Protein AF-A0A8D0L1R4-F1 (afdb_monomer_lite)

pLDDT: mean 88.46, std 12.95, range [35.97, 98.56]

Sequence (165 aa):
MHEEHAAFQMNITVFDIALKKTKYKLEILAQQVASFAVPGGSWREQTIMQGYGTETILLGHGSELKLCSVFGTQHETFQDHKNTITSIWVDSFRVVTSSLDLSLRVYTWKKPNKTCSLLSRYQLLGGSHRWSRGFTSVACDNVSIVGVVAGTEGTSILRAYCFSL

Foldseek 3Di:
DDPPPPQPWDKDWDWDWDWDDDPVDTDIDTHTPEMDTDVVDRVVWDWDWDDDDDFWIWIFTWQKTWIAGVRGRTDDIDNPGPGGWQEWDDDQFWIWTWGQSQKIWIWGDDPDPDPTDIDTDDIDGHDDPVFWRIWNYWDDDPFKIWTWTQTPVRDIDIDMDGDDD

InterPro domains:
  IPR036322 WD40-repeat-containing domain superfamily [SSF50978] (72-153)

Structure (mmCIF, N/CA/C/O backbone):
data_AF-A0A8D0L1R4-F1
#
_entry.id   AF-A0A8D0L1R4-F1
#
loop_
_atom_site.group_PDB
_atom_site.id
_atom_site.type_symbol
_atom_site.label_atom_id
_atom_site.label_alt_id
_atom_site.label_comp_id
_atom_site.label_asym_id
_atom_site.label_entity_id
_atom_site.label_seq_id
_atom_site.pdbx_PDB_ins_code
_atom_site.Cartn_x
_atom_site.Cartn_y
_atom_site.Cartn_z
_atom_site.occupancy
_atom_site.B_iso_or_equiv
_atom_site.auth_seq_id
_atom_site.auth_comp_id
_atom_site.auth_asym_id
_atom_site.auth_atom_id
_atom_site.pdbx_PDB_model_num
ATOM 1 N N . MET A 1 1 ? 31.099 22.915 18.687 1.00 35.97 1 MET A N 1
ATOM 2 C CA . MET A 1 1 ? 29.672 23.167 18.961 1.00 35.97 1 MET A CA 1
ATOM 3 C C . MET A 1 1 ? 28.887 22.132 18.179 1.00 35.97 1 MET A C 1
ATOM 5 O O . MET A 1 1 ? 28.881 22.205 16.961 1.00 35.97 1 MET A O 1
ATOM 9 N N . HIS A 1 2 ? 28.373 21.107 18.859 1.00 41.25 2 HIS A N 1
ATOM 10 C CA . HIS A 1 2 ? 27.465 20.129 18.263 1.00 41.25 2 HIS A CA 1
ATOM 11 C C . HIS A 1 2 ? 26.050 20.677 18.436 1.00 41.25 2 HIS A C 1
ATOM 13 O O . HIS A 1 2 ? 25.572 20.762 19.563 1.00 41.25 2 HIS A O 1
ATOM 19 N N . GLU A 1 3 ? 25.415 21.098 17.345 1.00 41.28 3 GLU A N 1
ATOM 20 C CA . GLU A 1 3 ? 23.966 21.272 17.340 1.00 41.28 3 GLU A CA 1
ATOM 21 C C . GLU A 1 3 ? 23.342 19.875 17.326 1.00 41.28 3 GLU A C 1
ATOM 23 O O . GLU A 1 3 ? 23.473 19.125 16.355 1.00 41.28 3 GLU A O 1
ATOM 28 N N . GLU A 1 4 ? 22.692 19.501 18.428 1.00 42.34 4 GLU A N 1
ATOM 29 C CA . GLU A 1 4 ? 21.663 18.468 18.412 1.00 42.34 4 GLU A CA 1
ATOM 30 C C . GLU A 1 4 ? 20.562 18.952 17.466 1.00 42.34 4 GLU A C 1
ATOM 32 O O . GLU A 1 4 ? 19.678 19.725 17.837 1.00 42.34 4 GLU A O 1
ATOM 37 N N . HIS A 1 5 ? 20.618 18.517 16.208 1.00 45.59 5 HIS A N 1
ATOM 38 C CA . HIS A 1 5 ? 19.436 18.536 15.367 1.00 45.59 5 HIS A CA 1
ATOM 39 C C . HIS A 1 5 ? 18.393 17.669 16.067 1.00 45.59 5 HIS A C 1
ATOM 41 O O . HIS A 1 5 ? 18.501 16.443 16.047 1.00 45.59 5 HIS A O 1
ATOM 47 N N . ALA A 1 6 ? 17.406 18.307 16.700 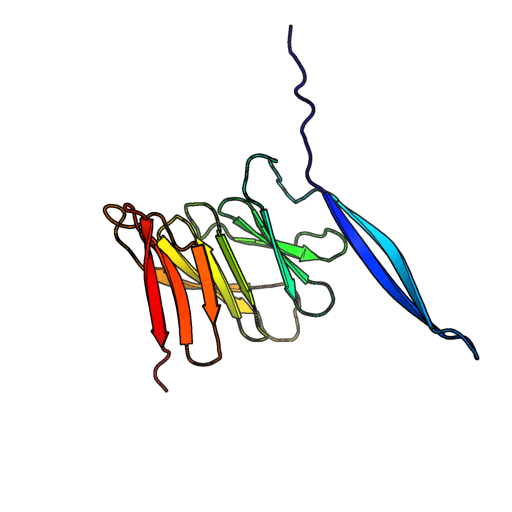1.00 49.19 6 ALA A N 1
ATOM 48 C CA . ALA A 1 6 ? 16.220 17.633 17.197 1.00 49.19 6 ALA A CA 1
ATOM 49 C C . ALA A 1 6 ? 15.724 16.694 16.091 1.00 49.19 6 ALA A C 1
ATOM 51 O O . ALA A 1 6 ? 15.408 17.136 14.982 1.00 49.19 6 ALA A O 1
ATOM 52 N N . ALA A 1 7 ? 15.753 15.389 16.357 1.00 56.59 7 ALA A N 1
ATOM 53 C CA . ALA A 1 7 ? 15.267 14.396 15.421 1.00 56.59 7 ALA A CA 1
ATOM 54 C C . ALA A 1 7 ? 13.772 14.662 15.223 1.00 56.59 7 ALA A C 1
ATOM 56 O O . ALA A 1 7 ? 12.956 14.348 16.086 1.00 56.59 7 ALA A O 1
ATOM 57 N N . PHE A 1 8 ? 13.415 15.311 14.115 1.00 64.12 8 PHE A N 1
ATOM 58 C CA . PHE A 1 8 ? 12.024 15.518 13.741 1.00 64.12 8 PHE A CA 1
ATOM 59 C C . PHE A 1 8 ? 11.409 14.143 13.478 1.00 64.12 8 PHE A C 1
ATOM 61 O O . PHE A 1 8 ? 11.678 13.506 12.460 1.00 64.12 8 PHE A O 1
ATOM 68 N N . GLN A 1 9 ? 10.640 13.665 14.453 1.00 73.25 9 GLN A N 1
ATOM 69 C CA . GLN A 1 9 ? 10.007 12.357 14.453 1.00 73.25 9 GLN A CA 1
ATOM 70 C C . GLN A 1 9 ? 8.574 12.500 13.935 1.00 73.25 9 GLN A C 1
ATOM 72 O O . GLN A 1 9 ? 7.790 13.295 14.453 1.00 73.25 9 GLN A O 1
ATOM 77 N N . MET A 1 10 ? 8.236 11.753 12.885 1.00 85.00 10 MET A N 1
ATOM 78 C CA . MET A 1 10 ? 6.871 11.696 12.363 1.00 85.00 10 MET A CA 1
ATOM 79 C C . MET A 1 10 ? 6.047 10.728 13.216 1.00 85.00 10 MET A C 1
ATOM 81 O O . MET A 1 10 ? 6.497 9.612 13.473 1.00 85.00 10 MET A O 1
ATOM 85 N N . ASN A 1 11 ? 4.843 11.134 13.622 1.00 90.12 11 ASN A N 1
ATOM 86 C CA . ASN A 1 11 ? 3.941 10.320 14.436 1.00 90.12 11 ASN A CA 1
ATOM 87 C C . ASN A 1 11 ? 2.665 9.965 13.668 1.00 90.12 11 ASN A C 1
ATOM 89 O O . ASN A 1 11 ? 2.140 10.776 12.906 1.00 90.12 11 ASN A O 1
ATOM 93 N N . ILE A 1 12 ? 2.152 8.764 13.922 1.00 92.12 12 ILE A N 1
ATOM 94 C CA . ILE A 1 12 ? 0.821 8.310 13.529 1.00 92.12 12 ILE A CA 1
ATOM 95 C C . ILE A 1 12 ? -0.076 8.430 14.760 1.00 92.12 12 ILE A C 1
ATOM 97 O O . ILE A 1 12 ? 0.218 7.857 15.809 1.00 92.12 12 ILE A O 1
ATOM 101 N N . THR A 1 13 ? -1.173 9.171 14.628 1.00 95.50 13 THR A N 1
ATOM 102 C CA . THR A 1 13 ? -2.226 9.274 15.640 1.00 95.50 13 THR A CA 1
ATOM 103 C C . THR A 1 13 ? -3.454 8.507 15.174 1.00 95.50 13 THR A C 1
ATOM 105 O O . THR A 1 13 ? -3.885 8.625 14.028 1.00 95.50 13 THR A O 1
ATOM 108 N N . VAL A 1 14 ? -4.018 7.699 16.067 1.00 96.50 14 VAL A N 1
ATOM 109 C CA . VAL A 1 14 ? -5.209 6.895 15.788 1.00 96.50 14 VAL A CA 1
ATOM 110 C C . VAL A 1 14 ? -6.350 7.398 16.643 1.00 96.50 14 VAL A C 1
ATOM 112 O O . VAL A 1 14 ? -6.204 7.548 17.857 1.00 96.50 14 VAL A O 1
ATOM 115 N N . PHE A 1 15 ? -7.485 7.641 15.995 1.00 96.00 15 PHE A N 1
ATOM 116 C CA . PHE A 1 15 ? -8.715 8.079 16.630 1.00 96.00 15 PHE A CA 1
ATOM 117 C C . PHE A 1 15 ? -9.772 6.993 16.490 1.00 96.00 15 PHE A C 1
ATOM 119 O O . PHE A 1 15 ? -10.051 6.543 15.380 1.00 96.00 15 PHE A O 1
ATOM 126 N N . ASP A 1 16 ? -10.368 6.602 17.609 1.00 94.38 16 ASP A N 1
ATOM 127 C CA . ASP A 1 16 ? -11.622 5.866 17.598 1.00 94.38 16 ASP A CA 1
ATOM 128 C C . ASP A 1 16 ? -12.759 6.832 17.262 1.00 94.38 16 ASP A C 1
ATOM 130 O O . ASP A 1 16 ? -12.826 7.941 17.806 1.00 94.38 16 ASP A O 1
ATOM 134 N N . ILE A 1 17 ? -13.623 6.422 16.335 1.00 94.81 17 ILE A N 1
ATOM 135 C CA . ILE A 1 17 ? -14.753 7.220 15.868 1.00 94.81 17 ILE A CA 1
ATOM 136 C C . ILE A 1 17 ? -16.029 6.557 16.371 1.00 94.81 17 ILE A C 1
ATOM 138 O O . ILE A 1 17 ? -16.453 5.519 15.864 1.00 94.81 17 ILE A O 1
ATOM 142 N N . ALA A 1 18 ? -16.675 7.195 17.341 1.00 93.50 18 ALA A N 1
ATOM 143 C CA . ALA A 1 18 ? -17.887 6.694 17.968 1.00 93.50 18 ALA A CA 1
ATOM 144 C C . ALA A 1 18 ? -19.107 7.535 17.582 1.00 93.50 18 ALA A C 1
ATOM 146 O O . ALA A 1 18 ? -19.054 8.763 17.482 1.00 93.50 18 ALA A O 1
ATOM 147 N N . LEU A 1 19 ? -20.247 6.864 17.420 1.00 93.88 19 LEU A N 1
ATOM 148 C CA . LEU A 1 19 ? -21.532 7.509 17.186 1.00 93.88 19 LEU A CA 1
ATOM 149 C C . LEU A 1 19 ? -22.316 7.606 18.495 1.00 93.88 19 LEU A C 1
ATOM 151 O O . LEU A 1 19 ? -22.830 6.609 19.003 1.00 93.88 19 LEU A O 1
ATOM 155 N N . LYS A 1 20 ? -22.480 8.816 19.023 1.00 91.88 20 LYS A N 1
ATOM 156 C CA . LYS A 1 20 ? -23.332 9.068 20.185 1.00 91.88 20 LYS A CA 1
ATOM 157 C C . LYS A 1 20 ? -24.728 9.465 19.717 1.00 91.88 20 LYS A C 1
ATOM 159 O O . LYS A 1 20 ? -24.961 10.587 19.266 1.00 91.88 20 LYS A O 1
ATOM 164 N N . LYS A 1 21 ? -25.679 8.534 19.829 1.00 91.06 21 LYS A N 1
ATOM 165 C CA . LYS A 1 21 ? -27.086 8.773 19.485 1.00 91.06 21 LYS A CA 1
ATOM 166 C C . LYS A 1 21 ? -27.902 9.105 20.732 1.00 91.06 21 LYS A C 1
ATOM 168 O O . LYS A 1 21 ? -27.939 8.343 21.691 1.00 91.06 21 LYS A O 1
ATOM 173 N N . THR A 1 22 ? -28.598 10.231 20.691 1.00 88.06 22 THR A N 1
ATOM 174 C CA . THR A 1 22 ? -29.649 10.612 21.644 1.00 88.06 22 THR A CA 1
ATOM 175 C C . THR A 1 22 ? -30.997 10.649 20.919 1.00 88.06 22 THR A C 1
ATOM 177 O O . THR A 1 22 ? -31.053 10.500 19.698 1.00 88.06 22 THR A O 1
ATOM 180 N N . LYS A 1 23 ? -32.100 10.869 21.648 1.00 89.12 23 LYS A N 1
ATOM 181 C CA . LYS A 1 23 ? -33.449 10.941 21.055 1.00 89.12 23 LYS A CA 1
ATOM 182 C C . LYS A 1 23 ? -33.578 12.017 19.962 1.00 89.12 23 LYS A C 1
ATOM 184 O O . LYS A 1 23 ? -34.365 11.834 19.042 1.00 89.12 23 LYS A O 1
ATOM 189 N N . TYR A 1 24 ? -32.804 13.103 20.050 1.00 92.50 24 TYR A N 1
ATOM 190 C CA . TYR A 1 24 ? -32.934 14.272 19.165 1.00 92.50 24 TYR A CA 1
ATOM 191 C C . TYR A 1 24 ? -31.654 14.644 18.407 1.00 92.50 24 TYR A C 1
ATOM 193 O O . TYR A 1 24 ? -31.692 15.511 17.541 1.00 92.50 24 TYR A O 1
ATOM 201 N N . LYS A 1 25 ? -30.514 14.023 18.730 1.00 92.00 25 LYS A N 1
ATOM 202 C CA . LYS A 1 25 ? -29.212 14.368 18.149 1.00 92.00 25 LYS A CA 1
ATOM 203 C C . LYS A 1 25 ? -28.386 13.116 17.906 1.00 92.00 25 LYS A C 1
ATOM 205 O O . LYS A 1 25 ? -28.316 12.236 18.765 1.00 92.00 25 LYS A O 1
ATOM 210 N N . LEU A 1 26 ? -27.727 13.085 16.759 1.00 92.88 26 LEU A N 1
ATOM 211 C CA . LEU A 1 26 ? -26.657 12.157 16.442 1.00 92.88 26 LEU A CA 1
ATOM 212 C C . LEU A 1 26 ? -25.360 12.965 16.399 1.00 92.88 26 LEU A C 1
ATOM 214 O O . LEU A 1 26 ? -25.284 13.990 15.727 1.00 92.88 26 LEU A O 1
ATOM 218 N N . GLU A 1 27 ? -24.379 12.543 17.183 1.00 94.31 27 GLU A N 1
ATOM 219 C CA . GLU A 1 27 ? -23.097 13.219 17.348 1.00 94.31 27 GLU A CA 1
ATOM 220 C C . GLU A 1 27 ? -21.970 12.237 17.031 1.00 94.31 27 GLU A C 1
ATOM 222 O O . GLU A 1 27 ? -22.001 11.091 17.477 1.00 94.31 27 GLU A O 1
ATOM 227 N N . ILE A 1 28 ? -20.998 12.682 16.236 1.00 94.44 28 ILE A N 1
ATOM 228 C CA . ILE A 1 28 ? -19.790 11.919 15.920 1.00 94.44 28 ILE A CA 1
ATOM 229 C C . ILE A 1 28 ? -18.703 12.391 16.881 1.00 94.44 28 ILE A C 1
ATOM 231 O O . ILE A 1 28 ? -18.410 13.585 16.946 1.00 94.44 28 ILE A O 1
ATOM 235 N N . LEU A 1 29 ? -18.129 11.459 17.632 1.00 95.00 29 LEU A N 1
ATOM 236 C CA . LEU A 1 29 ? -17.017 11.699 18.542 1.00 95.00 29 LEU A CA 1
ATOM 237 C C . LEU A 1 29 ? -15.758 11.065 17.955 1.00 95.00 29 LEU A C 1
ATOM 239 O O . LEU A 1 29 ? -15.819 9.944 17.462 1.00 95.00 29 LEU A O 1
ATOM 243 N N . ALA A 1 30 ? -14.633 11.771 18.031 1.00 95.75 30 ALA A N 1
ATOM 244 C CA . ALA A 1 30 ? -13.318 11.239 17.701 1.00 95.75 30 ALA A CA 1
ATOM 245 C C . ALA A 1 30 ? -12.430 11.329 18.946 1.00 95.75 30 ALA A C 1
ATOM 247 O O . ALA A 1 30 ? -12.166 12.427 19.439 1.00 95.75 30 ALA A O 1
ATOM 248 N N . GLN A 1 31 ? -11.986 10.188 19.466 1.00 95.69 31 GLN A N 1
ATOM 249 C CA . GLN A 1 31 ? -11.108 10.116 20.632 1.00 95.69 31 GLN A CA 1
ATOM 250 C C . GLN A 1 31 ? -9.779 9.498 20.223 1.00 95.69 31 GLN A C 1
ATOM 252 O O . GLN A 1 31 ? -9.754 8.400 19.680 1.00 95.69 31 GLN A O 1
ATOM 257 N N . GLN A 1 32 ? -8.666 10.174 20.506 1.00 96.50 32 GLN A N 1
ATOM 258 C CA . GLN A 1 32 ? -7.352 9.584 20.264 1.00 96.50 32 GLN A CA 1
ATOM 259 C C . GLN A 1 32 ? -7.170 8.349 21.159 1.00 96.50 32 GLN A C 1
ATOM 261 O O . GLN A 1 32 ? -7.249 8.456 22.383 1.00 96.50 32 GLN A O 1
ATOM 266 N N . VAL A 1 33 ? -6.910 7.195 20.548 1.00 96.50 33 VAL A N 1
ATOM 267 C CA . VAL A 1 33 ? -6.694 5.908 21.232 1.00 96.50 33 VAL A CA 1
ATOM 268 C C . VAL A 1 33 ? -5.249 5.428 21.155 1.00 96.50 33 VAL A C 1
ATOM 270 O O . VAL A 1 33 ? -4.831 4.630 21.988 1.00 96.50 33 VAL A O 1
ATOM 273 N N . ALA A 1 34 ? -4.463 5.941 20.206 1.00 96.75 34 ALA A N 1
ATOM 274 C CA . ALA A 1 34 ? -3.029 5.690 20.135 1.00 96.75 34 ALA A CA 1
ATOM 275 C C . ALA A 1 34 ? -2.285 6.866 19.493 1.00 96.75 34 ALA A C 1
ATOM 277 O O . ALA A 1 34 ? -2.842 7.629 18.701 1.00 96.75 34 ALA A O 1
ATOM 278 N N . SER A 1 35 ? -1.009 7.001 19.837 1.00 95.69 35 SER A N 1
ATOM 279 C CA . SER A 1 35 ? -0.057 7.867 19.149 1.00 95.69 35 SER A CA 1
ATOM 280 C C . SER A 1 35 ? 1.312 7.217 19.237 1.00 95.69 35 SER A C 1
ATOM 282 O O . SER A 1 35 ? 1.763 6.882 20.332 1.00 95.69 35 SER A O 1
ATOM 284 N N . PHE A 1 36 ? 1.947 6.987 18.096 1.00 93.12 36 PHE A N 1
ATOM 285 C CA . PHE A 1 36 ? 3.237 6.313 18.032 1.00 93.12 36 PHE A CA 1
ATOM 286 C C . PHE A 1 36 ? 4.068 6.850 16.874 1.00 93.12 36 PHE A C 1
ATOM 288 O O . PHE A 1 36 ? 3.541 7.330 15.872 1.00 93.12 36 PHE A O 1
ATOM 295 N N . ALA A 1 37 ? 5.386 6.765 17.011 1.00 90.56 37 ALA A N 1
ATOM 296 C CA . ALA A 1 37 ? 6.298 7.182 15.962 1.00 90.56 37 ALA A CA 1
ATOM 297 C C . ALA A 1 37 ? 6.253 6.236 14.761 1.00 90.56 37 ALA A C 1
ATOM 299 O O . ALA A 1 37 ? 6.110 5.021 14.914 1.00 90.56 37 ALA A O 1
ATOM 300 N N . VAL A 1 38 ? 6.452 6.790 13.568 1.00 86.25 38 VAL A N 1
ATOM 301 C CA . VAL A 1 38 ? 6.670 6.007 12.353 1.00 86.25 38 VAL A CA 1
ATOM 302 C C . VAL A 1 38 ? 7.890 5.093 12.561 1.00 86.25 38 VAL A C 1
ATOM 304 O O . VAL A 1 38 ? 8.983 5.597 12.846 1.00 86.25 38 VAL A O 1
ATOM 307 N N . PRO A 1 39 ? 7.745 3.759 12.433 1.00 79.12 39 PRO A N 1
ATOM 308 C CA . PRO A 1 39 ? 8.842 2.834 12.695 1.00 79.12 39 PRO A CA 1
ATOM 309 C C . PRO A 1 39 ? 10.047 3.090 11.782 1.00 79.12 39 PRO A C 1
ATOM 311 O O . PRO A 1 39 ? 9.931 3.031 10.558 1.00 79.12 39 PRO A O 1
ATOM 314 N N . GLY A 1 40 ? 11.215 3.358 12.374 1.00 72.81 40 GLY A N 1
ATOM 315 C CA . GLY A 1 40 ? 12.452 3.660 11.639 1.00 72.81 40 GLY A CA 1
ATOM 316 C C . GLY A 1 40 ? 12.434 4.990 10.874 1.00 72.81 40 GLY A C 1
ATOM 317 O O . GLY A 1 40 ? 13.249 5.170 9.978 1.00 72.81 40 GLY A O 1
ATOM 318 N N . GLY A 1 41 ? 11.500 5.891 11.198 1.00 63.69 41 GLY A N 1
ATOM 319 C CA . GLY A 1 41 ? 11.197 7.066 10.392 1.00 63.69 41 GLY A CA 1
ATOM 320 C C . GLY A 1 41 ? 12.269 8.157 10.410 1.00 63.69 41 GLY A C 1
ATOM 321 O O . GLY A 1 41 ? 12.478 8.799 11.438 1.00 63.69 41 GLY A O 1
ATOM 322 N N . SER A 1 42 ? 12.864 8.442 9.250 1.00 72.19 42 SER A N 1
ATOM 323 C CA . SER A 1 42 ? 13.507 9.730 8.970 1.00 72.19 42 SER A CA 1
ATOM 324 C C . SER A 1 42 ? 12.496 10.637 8.270 1.00 72.19 42 SER A C 1
ATOM 326 O O . SER A 1 42 ? 11.923 10.257 7.253 1.00 72.19 42 SER A O 1
ATOM 328 N N . TRP A 1 43 ? 12.289 11.865 8.753 1.00 70.62 43 TRP A N 1
ATOM 329 C CA . TRP A 1 43 ? 11.346 12.823 8.144 1.00 70.62 43 TRP A CA 1
ATOM 330 C C . TRP A 1 43 ? 11.650 13.174 6.677 1.00 70.62 43 TRP A C 1
ATOM 332 O O . TRP A 1 43 ?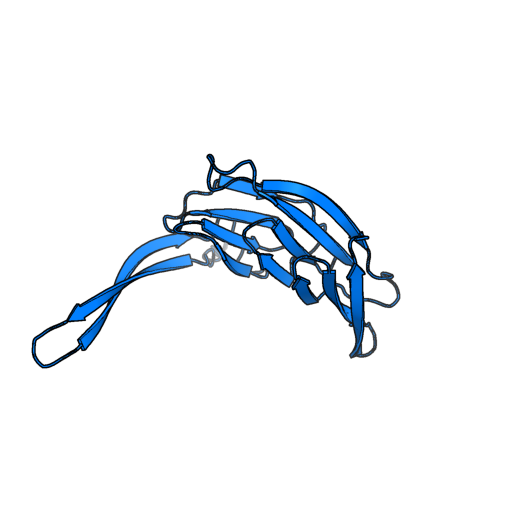 10.811 13.754 5.992 1.00 70.62 43 TRP A O 1
ATOM 342 N N . ARG A 1 44 ? 12.861 12.862 6.199 1.00 78.44 44 ARG A N 1
ATOM 343 C CA . ARG A 1 44 ? 13.290 13.128 4.821 1.00 78.44 44 ARG A CA 1
ATOM 344 C C . ARG A 1 44 ? 12.726 12.129 3.817 1.00 78.44 44 ARG A C 1
ATOM 346 O O . ARG A 1 44 ? 12.768 12.398 2.619 1.00 78.44 44 ARG A O 1
ATOM 353 N N . GLU A 1 45 ? 12.246 10.984 4.284 1.00 83.75 45 GLU A N 1
ATOM 354 C CA . GLU A 1 45 ? 11.722 9.941 3.415 1.00 83.75 45 GLU A CA 1
ATOM 355 C C . GLU A 1 45 ? 10.223 10.120 3.190 1.00 83.75 45 GLU A C 1
ATOM 357 O O . GLU A 1 45 ? 9.445 10.419 4.101 1.00 83.75 45 GLU A O 1
ATOM 362 N N . GLN A 1 46 ? 9.808 9.917 1.941 1.00 88.88 46 GLN A N 1
ATOM 363 C CA . GLN A 1 46 ? 8.398 9.929 1.591 1.00 88.88 46 GLN A CA 1
ATOM 364 C C . GLN A 1 46 ? 7.675 8.828 2.366 1.00 88.88 46 GLN A C 1
ATOM 366 O O . GLN A 1 46 ? 8.111 7.675 2.380 1.00 88.88 46 GLN A O 1
ATOM 371 N N . THR A 1 47 ? 6.557 9.209 2.980 1.00 92.00 47 THR A N 1
ATOM 372 C CA . THR A 1 47 ? 5.706 8.307 3.750 1.00 92.00 47 THR A CA 1
ATOM 373 C C . THR A 1 47 ? 4.303 8.300 3.165 1.00 92.00 47 THR A C 1
ATOM 375 O O . THR A 1 47 ? 3.690 9.354 3.001 1.00 92.00 47 THR A O 1
ATOM 378 N N . ILE A 1 48 ? 3.794 7.112 2.860 1.00 95.31 48 ILE A N 1
ATOM 379 C CA . ILE A 1 48 ? 2.415 6.870 2.429 1.00 95.31 48 ILE A CA 1
ATOM 380 C C . ILE A 1 48 ? 1.820 5.736 3.257 1.00 95.31 48 ILE A C 1
ATOM 382 O O . ILE A 1 48 ? 2.545 4.870 3.743 1.00 95.31 48 ILE A O 1
ATOM 386 N N . MET A 1 49 ? 0.501 5.725 3.417 1.00 95.31 49 MET A N 1
ATOM 387 C CA . MET A 1 49 ? -0.173 4.740 4.257 1.00 95.31 49 MET A CA 1
ATOM 388 C C . MET A 1 49 ? -1.506 4.303 3.669 1.00 95.31 49 MET A C 1
ATOM 390 O O . MET A 1 49 ? -2.168 5.080 2.986 1.00 95.31 49 MET A O 1
ATOM 394 N N . GLN A 1 50 ? -1.895 3.069 3.978 1.00 96.56 50 GLN A N 1
ATOM 395 C CA . GLN A 1 50 ? -3.180 2.495 3.605 1.00 96.56 50 GLN A CA 1
ATOM 396 C C . GLN A 1 50 ? -3.708 1.615 4.743 1.00 96.56 50 GLN A C 1
ATOM 398 O O . GLN A 1 50 ? -2.967 0.817 5.315 1.00 96.56 50 GLN A O 1
ATOM 403 N N . GLY A 1 51 ? -4.990 1.758 5.078 1.00 94.56 51 GLY A N 1
ATOM 404 C CA . GLY A 1 51 ? -5.659 0.885 6.045 1.00 94.56 51 GLY A CA 1
ATOM 405 C C . GLY A 1 51 ? -6.093 -0.436 5.408 1.00 94.56 51 GLY A C 1
ATOM 406 O O . GLY A 1 51 ? -6.503 -0.461 4.247 1.00 94.56 51 GLY A O 1
ATOM 407 N N . TYR A 1 52 ? -6.027 -1.528 6.169 1.00 92.50 52 TYR A N 1
ATOM 408 C CA . TYR A 1 52 ? -6.551 -2.829 5.761 1.00 92.50 52 TYR A CA 1
ATOM 409 C C . TYR A 1 52 ? -7.173 -3.586 6.940 1.00 92.50 52 TYR A C 1
ATOM 411 O O . TYR A 1 52 ? -6.599 -3.674 8.025 1.00 92.50 52 TYR A O 1
ATOM 419 N N . GLY A 1 53 ? -8.341 -4.187 6.705 1.00 88.75 53 GLY A N 1
ATOM 420 C CA . GLY A 1 53 ? -9.056 -4.942 7.729 1.00 88.75 53 GLY A CA 1
ATOM 421 C C . GLY A 1 53 ? -9.458 -4.065 8.917 1.00 88.75 53 GLY A C 1
ATOM 422 O O . GLY A 1 53 ? -9.945 -2.953 8.734 1.00 88.75 53 GLY A O 1
ATOM 423 N N . THR A 1 54 ? -9.284 -4.590 10.130 1.00 86.00 54 THR A N 1
ATOM 424 C CA . THR A 1 54 ? -9.692 -3.919 11.375 1.00 86.00 54 THR A CA 1
ATOM 425 C C . THR A 1 54 ? -8.575 -3.103 12.013 1.00 86.00 54 THR A C 1
ATOM 427 O O . THR A 1 54 ? -8.830 -2.029 12.543 1.00 86.00 54 THR A O 1
ATOM 430 N N . GLU A 1 55 ? -7.343 -3.612 11.983 1.00 91.06 55 GLU A N 1
ATOM 431 C CA . GLU A 1 55 ? -6.247 -3.070 12.793 1.00 91.06 55 GLU A CA 1
ATOM 432 C C . GLU A 1 55 ? -4.929 -2.938 12.027 1.00 91.06 55 GLU A C 1
ATOM 434 O O . GLU A 1 55 ? -3.936 -2.536 12.623 1.00 91.06 55 GLU A O 1
ATOM 439 N N . THR A 1 56 ? -4.873 -3.271 10.734 1.00 92.81 56 THR A N 1
ATOM 440 C CA . THR A 1 56 ? -3.620 -3.241 9.968 1.00 92.81 56 THR A CA 1
ATOM 441 C C . THR A 1 56 ? -3.451 -1.918 9.228 1.00 92.81 56 THR A C 1
ATOM 443 O O . THR A 1 56 ? -4.334 -1.466 8.499 1.00 92.81 56 THR A O 1
ATOM 446 N N . ILE A 1 57 ? -2.264 -1.337 9.358 1.00 95.44 57 ILE A N 1
ATOM 447 C CA . ILE A 1 57 ? -1.774 -0.215 8.567 1.00 95.44 57 ILE A CA 1
ATOM 448 C C . ILE A 1 57 ? -0.614 -0.731 7.710 1.00 95.44 57 ILE A C 1
ATOM 450 O O . ILE A 1 57 ? 0.362 -1.288 8.215 1.00 95.44 57 ILE A O 1
ATOM 454 N N . LEU A 1 58 ? -0.733 -0.547 6.398 1.00 96.44 58 LEU A N 1
ATOM 455 C CA . LEU A 1 58 ? 0.361 -0.689 5.447 1.00 96.44 58 LEU A CA 1
ATOM 456 C C . LEU A 1 58 ? 1.049 0.663 5.323 1.00 96.44 58 LEU A C 1
ATOM 458 O O . LEU A 1 58 ? 0.393 1.661 5.032 1.00 96.44 58 LEU A O 1
ATOM 462 N N . LEU A 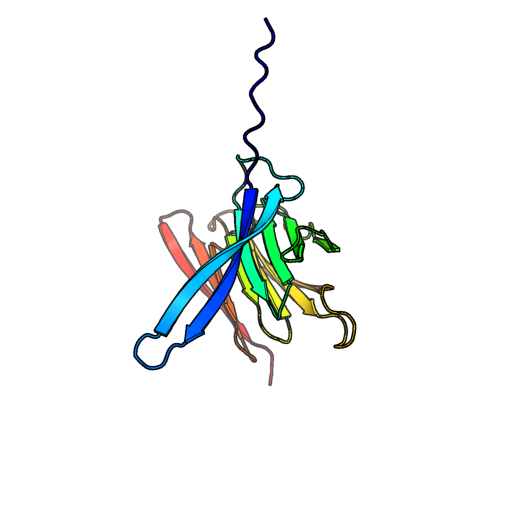1 59 ? 2.358 0.690 5.524 1.00 95.75 59 LEU A N 1
ATOM 463 C CA . LEU A 1 59 ? 3.160 1.901 5.495 1.00 95.75 59 LEU A CA 1
ATOM 464 C C . LEU A 1 59 ? 4.265 1.758 4.450 1.00 95.75 59 LEU A C 1
ATOM 466 O O . LEU A 1 59 ? 5.110 0.877 4.563 1.00 95.75 59 LEU A O 1
ATOM 470 N N . GLY A 1 60 ? 4.276 2.635 3.453 1.00 95.75 60 GLY A N 1
ATOM 471 C CA . GLY A 1 60 ? 5.423 2.826 2.572 1.00 95.75 60 GLY A CA 1
ATOM 472 C C . GLY A 1 60 ? 6.283 3.943 3.143 1.00 95.75 60 GLY A C 1
ATOM 473 O O . GLY A 1 60 ? 5.804 5.072 3.217 1.00 95.75 60 GLY A O 1
ATOM 474 N N . HIS A 1 61 ? 7.509 3.642 3.560 1.00 94.06 61 HIS A N 1
ATOM 475 C CA . HIS A 1 61 ? 8.471 4.626 4.063 1.00 94.06 61 HIS A CA 1
ATOM 476 C C . HIS A 1 61 ? 9.791 4.454 3.319 1.00 94.06 61 HIS A C 1
ATOM 478 O O . HIS A 1 61 ? 10.417 3.397 3.413 1.00 94.06 61 HIS A O 1
ATOM 484 N N . GLY A 1 62 ? 10.167 5.450 2.515 1.00 94.12 62 GLY A N 1
ATOM 485 C CA . GLY A 1 62 ? 11.299 5.297 1.605 1.00 94.12 62 GLY A CA 1
ATOM 486 C C . GLY A 1 62 ? 11.068 4.094 0.690 1.00 94.12 62 GLY A C 1
ATOM 487 O O . GLY A 1 62 ? 10.017 3.995 0.058 1.00 94.12 62 GLY A O 1
ATOM 488 N N . SER A 1 63 ? 12.023 3.168 0.614 1.00 95.56 63 SER A N 1
ATOM 489 C CA . SER A 1 63 ? 11.901 1.932 -0.175 1.00 95.56 63 SER A CA 1
ATOM 490 C C . SER A 1 63 ? 11.275 0.755 0.584 1.00 95.56 63 SER A C 1
ATOM 492 O O . SER A 1 63 ? 11.207 -0.351 0.047 1.00 95.56 63 SER A O 1
ATOM 494 N N . GLU A 1 64 ? 10.845 0.956 1.830 1.00 96.12 64 GLU A N 1
ATOM 495 C CA . GLU A 1 64 ? 10.363 -0.113 2.699 1.00 96.12 64 GLU A CA 1
ATOM 496 C C . GLU A 1 64 ? 8.835 -0.154 2.755 1.00 96.12 64 GLU A C 1
ATOM 498 O O . GLU A 1 64 ? 8.182 0.867 2.979 1.00 96.12 64 GLU A O 1
ATOM 503 N N . LEU A 1 65 ? 8.260 -1.352 2.630 1.00 97.38 65 LEU A N 1
ATOM 504 C CA . LEU A 1 65 ? 6.867 -1.614 2.990 1.00 97.38 65 LEU A CA 1
ATOM 505 C C . LEU A 1 65 ? 6.831 -2.220 4.394 1.00 97.38 65 LEU A C 1
ATOM 507 O O . LEU A 1 65 ? 7.436 -3.264 4.632 1.00 97.38 65 LEU A O 1
ATOM 511 N N . LYS A 1 66 ? 6.096 -1.601 5.314 1.00 95.50 66 LYS A N 1
ATOM 512 C CA . LYS A 1 66 ? 5.939 -2.053 6.701 1.00 95.50 66 LYS A CA 1
ATOM 513 C C . LYS A 1 66 ? 4.482 -2.363 6.997 1.00 95.50 66 LYS A C 1
ATOM 515 O O . LYS A 1 66 ? 3.582 -1.663 6.536 1.00 95.50 66 LYS A O 1
ATOM 520 N N . LEU A 1 67 ? 4.259 -3.404 7.788 1.00 95.06 67 LEU A N 1
ATOM 521 C CA . LEU A 1 67 ? 2.958 -3.740 8.353 1.00 95.06 67 LEU A CA 1
ATOM 522 C C . LEU A 1 67 ? 2.992 -3.380 9.825 1.00 95.06 67 LEU A C 1
ATOM 524 O O . LEU A 1 67 ? 3.806 -3.932 10.565 1.00 95.06 67 LEU A O 1
ATOM 528 N N . CYS A 1 68 ? 2.103 -2.499 10.261 1.00 93.38 68 CYS A N 1
ATOM 529 C CA . CYS A 1 68 ? 1.935 -2.186 11.672 1.00 93.38 68 CYS A CA 1
ATOM 530 C C . CYS A 1 68 ? 0.473 -2.263 12.100 1.00 93.38 68 CYS A C 1
ATOM 532 O O . CYS A 1 68 ? -0.436 -2.186 11.275 1.00 93.38 68 CYS A O 1
ATOM 534 N N . SER A 1 69 ? 0.244 -2.451 13.396 1.00 93.75 69 SER A N 1
ATOM 535 C CA . SER A 1 69 ? -1.088 -2.308 13.966 1.00 93.75 69 SER A CA 1
ATOM 536 C C . SER A 1 69 ? -1.451 -0.833 14.151 1.00 93.75 69 SER A C 1
ATOM 538 O O . SER A 1 69 ? -0.578 0.032 14.259 1.00 93.75 69 SER A O 1
ATOM 540 N N . VAL A 1 70 ? -2.743 -0.547 14.305 1.00 94.69 70 VAL A N 1
ATOM 541 C CA . VAL A 1 70 ? -3.257 0.761 14.756 1.00 94.69 70 VAL A CA 1
ATOM 542 C C . VAL A 1 70 ? -2.765 1.169 16.156 1.00 94.69 70 VAL A C 1
ATOM 544 O O . VAL A 1 70 ? -2.956 2.305 16.573 1.00 94.69 70 VAL A O 1
ATOM 547 N N . PHE A 1 71 ? -2.090 0.274 16.879 1.00 94.06 71 PHE A N 1
ATOM 548 C CA . PHE A 1 71 ? -1.452 0.554 18.169 1.00 94.06 71 PHE A CA 1
ATOM 549 C C . PHE A 1 71 ? 0.078 0.682 18.067 1.00 94.06 71 PHE A C 1
ATOM 551 O O . PHE A 1 71 ? 0.758 0.799 19.083 1.00 94.06 71 PHE A O 1
ATOM 558 N N . GLY A 1 72 ? 0.633 0.657 16.853 1.00 92.06 72 GLY A N 1
ATOM 559 C CA . GLY A 1 72 ? 2.055 0.886 16.599 1.00 92.06 72 GLY A CA 1
ATOM 560 C C . GLY A 1 72 ? 2.948 -0.345 16.696 1.00 92.06 72 GLY A C 1
ATOM 561 O O . GLY A 1 72 ? 4.168 -0.224 16.604 1.00 92.06 72 GLY A O 1
ATOM 562 N N . THR A 1 73 ? 2.382 -1.545 16.835 1.00 92.69 73 THR A N 1
ATOM 563 C CA . THR A 1 73 ? 3.170 -2.782 16.776 1.00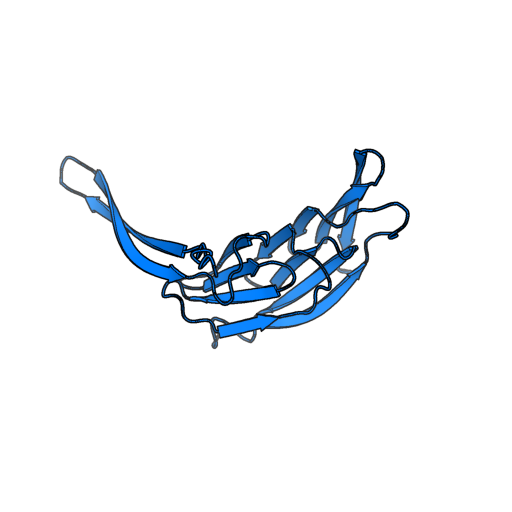 92.69 73 THR A CA 1
ATOM 564 C C . THR A 1 73 ? 3.572 -3.063 15.331 1.00 92.69 73 THR A C 1
ATOM 566 O O . THR A 1 73 ? 2.709 -3.343 14.506 1.00 92.69 73 THR A O 1
ATOM 569 N N . GLN A 1 74 ? 4.866 -3.013 15.004 1.00 93.00 74 GLN A N 1
ATOM 570 C CA . GLN A 1 74 ? 5.365 -3.444 13.693 1.00 93.00 74 GLN A CA 1
ATOM 571 C C . GLN A 1 74 ? 5.397 -4.978 13.618 1.00 93.00 74 GLN A C 1
ATOM 573 O O . GLN A 1 74 ? 5.999 -5.631 14.468 1.00 93.00 74 GLN A O 1
ATOM 578 N N . HIS A 1 75 ? 4.774 -5.547 12.588 1.00 91.75 75 HIS A N 1
ATOM 579 C CA . HIS A 1 75 ? 4.689 -6.988 12.352 1.00 91.75 75 HIS A CA 1
ATOM 580 C C . HIS A 1 75 ? 5.726 -7.480 11.336 1.00 91.75 75 HIS A C 1
ATOM 582 O O . HIS A 1 75 ? 6.415 -8.462 11.592 1.00 91.75 75 HIS A O 1
ATOM 588 N N . GLU A 1 76 ? 5.850 -6.804 10.191 1.00 93.31 76 GLU A N 1
ATOM 589 C CA . GLU A 1 76 ? 6.760 -7.190 9.104 1.00 93.31 76 GLU A CA 1
ATOM 590 C C . GLU A 1 76 ? 7.302 -5.954 8.377 1.00 93.31 76 GLU A C 1
ATOM 592 O O . GLU A 1 76 ? 6.635 -4.918 8.325 1.00 93.31 76 GLU A O 1
ATOM 597 N N . THR A 1 77 ? 8.490 -6.096 7.785 1.00 95.00 77 THR A N 1
ATOM 598 C CA . THR A 1 77 ? 9.128 -5.101 6.913 1.00 95.00 77 THR A CA 1
ATOM 599 C C . THR A 1 77 ? 9.662 -5.797 5.665 1.00 95.00 77 THR A C 1
ATOM 601 O O . THR A 1 77 ? 10.304 -6.842 5.761 1.00 95.00 77 THR A O 1
ATOM 604 N N . PHE A 1 78 ? 9.422 -5.198 4.504 1.00 96.38 78 PHE A N 1
ATOM 605 C CA . PHE A 1 78 ? 9.879 -5.657 3.199 1.00 96.38 78 PHE A CA 1
ATOM 606 C C . PHE A 1 78 ? 10.750 -4.579 2.556 1.00 96.38 78 PHE A C 1
ATOM 608 O O . PHE A 1 78 ? 10.338 -3.425 2.465 1.00 96.38 78 PHE A O 1
ATOM 615 N N . GLN A 1 79 ? 11.924 -4.973 2.066 1.00 96.19 79 GLN A N 1
ATOM 616 C CA . GLN A 1 79 ? 12.874 -4.113 1.347 1.00 96.19 79 GLN A CA 1
ATOM 617 C C . GLN A 1 79 ? 13.032 -4.565 -0.113 1.00 96.19 79 GLN A C 1
ATOM 619 O O . GLN A 1 79 ? 14.131 -4.602 -0.661 1.00 96.19 79 GLN A O 1
ATOM 624 N N . ASP A 1 80 ? 11.935 -4.980 -0.750 1.00 97.31 80 ASP A N 1
ATOM 625 C CA . ASP A 1 80 ? 12.005 -5.502 -2.120 1.00 97.31 80 ASP A CA 1
ATOM 626 C C . ASP A 1 80 ? 12.225 -4.391 -3.155 1.00 97.31 80 ASP A C 1
ATOM 628 O O . ASP A 1 80 ? 12.725 -4.646 -4.255 1.00 97.31 80 ASP A O 1
ATOM 632 N N . HIS A 1 81 ? 11.831 -3.160 -2.824 1.00 97.38 81 HIS A N 1
ATOM 633 C CA . HIS A 1 81 ? 12.095 -1.995 -3.650 1.00 97.38 81 HIS A CA 1
ATOM 634 C C . HIS A 1 81 ? 13.499 -1.444 -3.402 1.00 97.38 81 HIS A C 1
ATOM 636 O O . HIS A 1 81 ? 14.010 -1.452 -2.286 1.00 97.38 81 HIS A O 1
ATOM 642 N N . LYS A 1 82 ? 14.114 -0.916 -4.463 1.00 95.62 82 LYS A N 1
ATOM 643 C CA . LYS A 1 82 ? 15.439 -0.269 -4.407 1.00 95.62 82 LYS A CA 1
ATOM 644 C C . LYS A 1 82 ? 15.363 1.253 -4.300 1.00 95.62 82 LYS A C 1
ATOM 646 O O . LYS A 1 82 ? 16.392 1.920 -4.255 1.00 95.62 82 LYS A O 1
ATOM 651 N N . ASN A 1 83 ? 14.156 1.805 -4.351 1.00 95.50 83 ASN A N 1
ATOM 652 C CA . ASN A 1 83 ? 13.894 3.237 -4.329 1.00 95.50 83 ASN A CA 1
ATOM 653 C C . ASN A 1 83 ? 12.506 3.498 -3.726 1.00 95.50 83 ASN A C 1
ATOM 655 O O . ASN A 1 83 ? 11.740 2.562 -3.485 1.00 95.50 83 ASN A O 1
ATOM 659 N N . THR A 1 84 ? 12.179 4.767 -3.509 1.00 96.25 84 THR A N 1
ATOM 660 C CA . THR A 1 84 ? 10.975 5.229 -2.824 1.00 96.25 84 THR A CA 1
ATOM 661 C C . THR A 1 84 ? 9.691 4.606 -3.363 1.00 96.25 84 THR A C 1
ATOM 663 O O . THR A 1 84 ? 9.418 4.673 -4.565 1.00 96.25 84 THR A O 1
ATOM 666 N N . ILE A 1 85 ? 8.888 4.041 -2.463 1.00 98.00 85 ILE A N 1
ATOM 667 C CA . ILE A 1 85 ? 7.525 3.593 -2.720 1.00 98.00 85 ILE A CA 1
ATOM 668 C C . ILE A 1 85 ? 6.634 4.824 -2.890 1.00 98.00 85 ILE A C 1
ATOM 670 O O . ILE A 1 85 ? 6.607 5.724 -2.054 1.00 98.00 85 ILE A O 1
ATOM 674 N N . THR A 1 86 ? 5.894 4.860 -3.991 1.00 97.75 86 THR A N 1
ATOM 675 C CA . THR A 1 86 ? 5.089 6.012 -4.411 1.00 97.75 86 THR A CA 1
ATOM 676 C C . THR A 1 86 ? 3.593 5.803 -4.242 1.00 97.75 86 THR A C 1
ATOM 678 O O . THR A 1 86 ? 2.862 6.777 -4.084 1.00 97.75 86 THR A O 1
ATOM 681 N N . SER A 1 87 ? 3.125 4.554 -4.249 1.00 98.31 87 SER A N 1
ATOM 682 C CA . SER A 1 87 ? 1.715 4.217 -4.062 1.00 98.31 87 SER A CA 1
ATOM 683 C C . SER A 1 87 ? 1.558 2.795 -3.530 1.00 98.31 87 SER A C 1
ATOM 685 O O . SER A 1 87 ? 2.406 1.930 -3.770 1.00 98.31 87 SER A O 1
ATOM 687 N N . ILE A 1 88 ? 0.466 2.571 -2.800 1.00 98.50 88 ILE A N 1
ATOM 688 C CA . ILE A 1 88 ? 0.049 1.275 -2.267 1.00 98.50 88 ILE A CA 1
ATOM 689 C C . ILE A 1 88 ? -1.404 1.067 -2.672 1.00 98.50 88 ILE A C 1
ATOM 691 O O . ILE A 1 88 ? -2.256 1.914 -2.415 1.00 98.50 88 ILE A O 1
ATOM 695 N N . TRP A 1 89 ? -1.686 -0.094 -3.244 1.00 97.94 89 TRP A N 1
ATOM 696 C CA . TRP A 1 89 ? -3.034 -0.602 -3.428 1.00 97.94 89 TRP A CA 1
ATOM 697 C C . TRP A 1 89 ? -3.200 -1.900 -2.640 1.00 97.94 89 TRP A C 1
ATOM 699 O O . TRP A 1 89 ? -2.277 -2.713 -2.573 1.00 97.94 89 TRP A O 1
ATOM 709 N N . VAL A 1 90 ? -4.372 -2.105 -2.045 1.00 95.88 90 VAL A N 1
ATOM 710 C CA . VAL A 1 90 ? -4.667 -3.282 -1.223 1.00 95.88 90 VAL A CA 1
ATOM 711 C C . VAL A 1 90 ? -6.104 -3.749 -1.416 1.00 95.88 90 VAL A C 1
ATOM 713 O O . VAL A 1 90 ? -7.027 -2.935 -1.436 1.00 95.88 90 VAL A O 1
ATOM 716 N N . ASP A 1 91 ? -6.284 -5.065 -1.480 1.00 92.88 91 ASP A N 1
ATOM 717 C CA . ASP A 1 91 ? -7.571 -5.745 -1.345 1.00 92.88 91 ASP A CA 1
ATOM 718 C C . ASP A 1 91 ? -7.457 -6.962 -0.408 1.00 92.88 91 ASP A C 1
ATOM 720 O O . ASP A 1 91 ? -6.451 -7.172 0.279 1.00 92.88 91 ASP A O 1
ATOM 724 N N . SER A 1 92 ? -8.510 -7.781 -0.372 1.00 90.19 92 SER A N 1
ATOM 725 C CA . SER A 1 92 ? -8.575 -8.999 0.439 1.00 90.19 92 SER A CA 1
ATOM 726 C C . SER A 1 92 ? -7.605 -10.106 0.008 1.00 90.19 92 SER A C 1
ATOM 728 O O . SER A 1 92 ? -7.408 -11.066 0.754 1.00 90.19 92 SER A O 1
ATOM 730 N N . PHE A 1 93 ? -6.989 -10.003 -1.171 1.00 89.50 93 PHE A N 1
ATOM 731 C CA . PHE A 1 93 ? -6.121 -11.028 -1.744 1.00 89.50 93 PHE A CA 1
ATOM 732 C C . PHE A 1 93 ? -4.642 -10.619 -1.746 1.00 89.50 93 PHE A C 1
ATOM 734 O O . PHE A 1 93 ? -3.763 -11.437 -1.443 1.00 89.50 93 PHE A O 1
ATOM 741 N N . ARG A 1 94 ? -4.350 -9.359 -2.068 1.00 93.31 94 ARG A N 1
ATOM 742 C CA . ARG A 1 94 ? -3.011 -8.866 -2.370 1.00 93.31 94 ARG A CA 1
ATOM 743 C C . ARG A 1 94 ? -2.781 -7.413 -1.969 1.00 93.31 94 ARG A C 1
ATOM 745 O O . ARG A 1 94 ? -3.693 -6.608 -1.818 1.00 93.31 94 ARG A O 1
ATOM 752 N N . VAL A 1 95 ? -1.498 -7.090 -1.867 1.00 96.94 95 VAL A N 1
ATOM 753 C CA . VAL A 1 95 ? -0.977 -5.724 -1.800 1.00 96.94 95 VAL A CA 1
ATOM 754 C C . VAL A 1 95 ? -0.114 -5.507 -3.034 1.00 96.94 95 VAL A C 1
ATOM 756 O O . VAL A 1 95 ? 0.688 -6.372 -3.392 1.00 96.94 95 VAL A O 1
ATOM 759 N N . VAL A 1 96 ? -0.275 -4.361 -3.685 1.00 98.06 96 VAL A N 1
ATOM 760 C CA . VAL A 1 96 ? 0.565 -3.938 -4.803 1.00 98.06 96 VAL A CA 1
ATOM 761 C C . VAL A 1 96 ? 1.203 -2.606 -4.452 1.00 98.06 96 VAL A C 1
ATOM 763 O O . VAL A 1 96 ? 0.504 -1.663 -4.090 1.00 98.06 96 VAL A O 1
ATOM 766 N N . THR A 1 97 ? 2.521 -2.516 -4.573 1.00 98.56 97 THR A N 1
ATOM 767 C CA . THR A 1 97 ? 3.259 -1.270 -4.353 1.00 98.56 97 THR A CA 1
ATOM 768 C C . THR A 1 97 ? 3.917 -0.810 -5.640 1.00 98.56 97 THR A C 1
ATOM 770 O O . THR A 1 97 ? 4.393 -1.631 -6.424 1.00 98.56 97 THR A O 1
ATOM 773 N N . SER A 1 98 ? 3.946 0.501 -5.865 1.00 98.19 98 SER A N 1
ATOM 774 C CA . SER A 1 98 ? 4.713 1.122 -6.945 1.00 98.19 98 SER A CA 1
ATOM 775 C C . SER A 1 98 ? 5.928 1.859 -6.412 1.00 98.19 98 SER A C 1
ATOM 777 O O . SER A 1 98 ? 5.882 2.383 -5.303 1.00 98.19 98 SER A O 1
ATOM 779 N N . SER A 1 99 ? 6.995 1.958 -7.207 1.00 97.69 99 SER A N 1
ATOM 780 C CA . SER A 1 99 ? 8.215 2.657 -6.795 1.00 97.69 99 SER A CA 1
ATOM 781 C C . SER A 1 99 ? 8.908 3.408 -7.928 1.00 97.69 99 SER A C 1
ATOM 783 O O . SER A 1 99 ? 8.746 3.127 -9.123 1.00 97.69 99 SER A O 1
ATOM 785 N N . LEU A 1 100 ? 9.754 4.353 -7.515 1.00 95.88 100 LEU A N 1
ATOM 786 C CA . LEU A 1 100 ? 10.714 5.043 -8.368 1.00 95.88 100 LEU A CA 1
ATOM 787 C C . LEU A 1 100 ? 11.814 4.131 -8.940 1.00 95.88 100 LEU A C 1
ATOM 789 O O . LEU A 1 100 ? 12.563 4.547 -9.819 1.00 95.88 100 LEU A O 1
ATOM 793 N N . ASP A 1 101 ? 11.896 2.873 -8.505 1.00 95.81 101 ASP A N 1
ATOM 794 C CA . ASP A 1 101 ? 12.817 1.869 -9.052 1.00 95.81 101 ASP A CA 1
ATOM 795 C C . ASP A 1 101 ? 12.325 1.197 -10.350 1.00 95.81 101 ASP A C 1
ATOM 797 O O . ASP A 1 101 ? 12.906 0.204 -10.786 1.00 95.81 101 ASP A O 1
ATOM 801 N N . LEU A 1 102 ? 11.275 1.746 -10.976 1.00 95.56 102 LEU A N 1
ATOM 802 C CA . LEU A 1 102 ? 10.636 1.244 -12.203 1.00 95.56 102 LEU A CA 1
ATOM 803 C C . LEU A 1 102 ? 9.922 -0.104 -12.052 1.00 95.56 102 LEU A C 1
ATOM 805 O O . LEU A 1 102 ? 9.620 -0.751 -13.063 1.00 95.56 102 LEU A O 1
ATOM 809 N N . SER A 1 103 ? 9.621 -0.515 -10.820 1.00 96.75 103 SER A N 1
ATOM 810 C CA . SER A 1 103 ? 8.895 -1.750 -10.553 1.00 96.75 103 SER A CA 1
ATOM 811 C C . SER A 1 103 ? 7.573 -1.534 -9.821 1.00 96.75 103 SER A C 1
ATOM 813 O O . SER A 1 103 ? 7.382 -0.574 -9.069 1.00 96.75 103 SER A O 1
ATOM 815 N N . LEU A 1 104 ? 6.661 -2.476 -10.052 1.00 98.00 104 LEU A N 1
ATOM 816 C CA . LEU A 1 104 ? 5.578 -2.800 -9.134 1.00 98.00 104 LEU A CA 1
ATOM 817 C C . LEU A 1 104 ? 5.946 -4.090 -8.392 1.00 98.00 104 LEU A C 1
ATOM 819 O O . LEU A 1 104 ? 6.441 -5.034 -9.019 1.00 98.00 104 LEU A O 1
ATOM 823 N N . ARG A 1 105 ? 5.682 -4.164 -7.086 1.00 98.00 105 ARG A N 1
ATOM 824 C CA . ARG A 1 105 ? 5.817 -5.399 -6.292 1.00 98.00 105 ARG A CA 1
ATOM 825 C C . ARG A 1 105 ? 4.442 -5.906 -5.909 1.00 98.00 105 ARG A C 1
ATOM 827 O O . ARG A 1 105 ? 3.580 -5.118 -5.530 1.00 98.00 105 ARG A O 1
ATOM 834 N N . VAL A 1 106 ? 4.250 -7.219 -6.006 1.00 97.19 106 VAL A N 1
ATOM 835 C CA . VAL A 1 106 ? 3.006 -7.872 -5.597 1.00 97.19 106 VAL A CA 1
ATOM 836 C C . VAL A 1 106 ? 3.262 -8.790 -4.415 1.00 97.19 106 VAL A C 1
ATOM 838 O O . VAL A 1 106 ? 4.127 -9.670 -4.458 1.00 97.19 106 VAL A O 1
ATOM 841 N N . TYR A 1 107 ? 2.444 -8.605 -3.388 1.00 96.88 107 TYR A N 1
ATOM 842 C CA . TYR A 1 107 ? 2.405 -9.401 -2.176 1.00 96.88 107 TYR A CA 1
ATOM 843 C C . TYR A 1 107 ? 1.034 -10.053 -2.032 1.00 96.88 107 TYR A C 1
ATOM 845 O O . TYR A 1 107 ? 0.035 -9.487 -2.459 1.00 96.88 107 TYR A O 1
ATOM 853 N N . THR A 1 108 ? 0.956 -11.210 -1.382 1.00 94.44 108 THR A N 1
ATOM 854 C CA . THR A 1 108 ? -0.329 -11.842 -1.024 1.00 94.44 108 THR A CA 1
ATOM 855 C C . THR A 1 108 ? -0.399 -12.101 0.467 1.00 94.44 108 THR A C 1
ATOM 857 O O . THR A 1 108 ? 0.615 -12.483 1.057 1.00 94.44 108 THR A O 1
ATOM 860 N N . TRP A 1 109 ? -1.586 -11.995 1.054 1.00 92.06 109 TRP A N 1
ATOM 861 C CA . TRP A 1 109 ? -1.803 -12.328 2.461 1.00 92.06 109 TRP A CA 1
ATOM 862 C C . TRP A 1 109 ? -1.477 -13.798 2.754 1.00 92.06 109 TRP A C 1
ATOM 864 O O . TRP A 1 109 ? -1.825 -14.702 1.986 1.00 92.06 109 TRP A O 1
ATOM 874 N N . LYS A 1 110 ? -0.801 -14.064 3.880 1.00 89.00 110 LYS A N 1
ATOM 875 C CA . LYS A 1 110 ? -0.735 -15.424 4.435 1.00 89.00 110 LYS A CA 1
ATOM 876 C C . LYS A 1 110 ? -2.158 -15.831 4.861 1.00 89.00 110 LYS A C 1
ATOM 878 O O . LYS A 1 110 ? -2.940 -14.985 5.274 1.00 89.00 110 LYS A O 1
ATOM 883 N N . LYS A 1 111 ? -2.497 -17.121 4.696 1.00 73.12 111 LYS A N 1
ATOM 884 C CA . LYS A 1 111 ? -3.828 -17.743 4.914 1.00 73.12 111 LYS A CA 1
ATOM 885 C C . LYS A 1 111 ? -4.654 -17.128 6.075 1.00 73.12 111 LYS A C 1
ATOM 887 O O . LYS A 1 111 ? -4.060 -16.759 7.087 1.00 73.12 111 LYS A O 1
ATOM 892 N N . PRO A 1 112 ? -6.005 -17.158 5.996 1.00 57.66 112 PRO A N 1
ATOM 893 C CA . PRO A 1 112 ? -6.958 -16.279 6.712 1.00 57.66 112 PRO A CA 1
ATOM 894 C C . PRO A 1 112 ? -6.954 -16.288 8.253 1.00 57.66 112 PRO A C 1
ATOM 896 O O . PRO A 1 112 ? -7.742 -15.577 8.865 1.00 57.66 112 PRO A O 1
ATOM 899 N N . ASN A 1 113 ? -6.066 -17.039 8.902 1.00 54.50 113 ASN A N 1
ATOM 900 C CA . ASN A 1 113 ? -6.060 -17.225 10.354 1.00 54.50 113 ASN A CA 1
ATOM 901 C C . ASN A 1 113 ? -4.906 -16.469 11.037 1.00 54.50 113 ASN A C 1
ATOM 903 O O . ASN A 1 113 ? -4.758 -16.546 12.254 1.00 54.50 113 ASN A O 1
ATOM 907 N N . LYS A 1 114 ? -4.061 -15.775 10.263 1.00 56.25 114 LYS A N 1
ATOM 908 C CA . LYS A 1 114 ? -3.018 -14.876 10.767 1.00 56.25 114 LYS A CA 1
ATOM 909 C C . LYS A 1 114 ? -3.153 -13.539 10.055 1.00 56.25 114 LYS A C 1
ATOM 911 O O . LYS A 1 114 ? -2.572 -13.325 8.994 1.00 56.25 114 LYS A O 1
ATOM 916 N N . THR A 1 115 ? -3.970 -12.665 10.630 1.00 61.78 115 THR A N 1
ATOM 917 C CA . THR A 1 115 ? -3.966 -11.247 10.281 1.00 61.78 115 THR A CA 1
ATOM 918 C C . THR A 1 115 ? -2.539 -10.711 10.456 1.00 61.78 115 THR A C 1
ATOM 920 O O . THR A 1 115 ? -1.817 -11.136 11.356 1.00 61.78 115 THR A O 1
ATOM 923 N N . CYS A 1 116 ? -2.117 -9.821 9.558 1.00 72.06 116 CYS A N 1
ATOM 924 C CA . CYS A 1 116 ? -0.825 -9.122 9.594 1.00 72.06 116 CYS A CA 1
ATOM 925 C C . CYS A 1 116 ? 0.409 -9.869 9.055 1.00 72.06 116 CYS A C 1
ATOM 927 O O . CYS A 1 116 ? 1.504 -9.689 9.585 1.00 72.06 116 CYS A O 1
ATOM 929 N N . SER A 1 117 ? 0.289 -10.668 7.989 1.00 87.12 117 SER A N 1
ATOM 930 C CA . SER A 1 117 ? 1.492 -11.164 7.310 1.00 87.12 117 SER A CA 1
ATOM 931 C C . SER A 1 117 ? 1.338 -11.325 5.799 1.00 87.12 117 SER A C 1
ATOM 933 O O . SER A 1 117 ? 0.317 -11.821 5.313 1.00 87.12 117 SER A O 1
ATOM 935 N N . LEU A 1 118 ? 2.377 -10.931 5.062 1.00 93.50 118 LEU A N 1
ATOM 936 C CA . LEU A 1 118 ? 2.451 -10.973 3.607 1.00 93.50 118 LEU A CA 1
ATOM 937 C C . LEU A 1 118 ? 3.504 -11.969 3.112 1.00 93.50 118 LEU A C 1
ATOM 939 O O . LEU A 1 118 ? 4.449 -12.358 3.798 1.00 93.50 118 LEU A O 1
ATOM 943 N N . LEU A 1 119 ? 3.331 -12.386 1.864 1.00 94.81 119 LEU A N 1
ATOM 944 C CA . LEU A 1 119 ? 4.325 -13.109 1.087 1.00 94.81 119 LEU A CA 1
ATOM 945 C C . LEU A 1 119 ? 4.645 -12.300 -0.163 1.00 94.81 119 LEU A C 1
ATOM 947 O O . LEU A 1 119 ? 3.744 -12.068 -0.968 1.00 94.81 119 LEU A O 1
ATOM 951 N N . SER A 1 120 ? 5.912 -11.920 -0.336 1.00 95.62 120 SER A N 1
ATOM 952 C CA . SER A 1 120 ? 6.410 -11.352 -1.593 1.00 95.62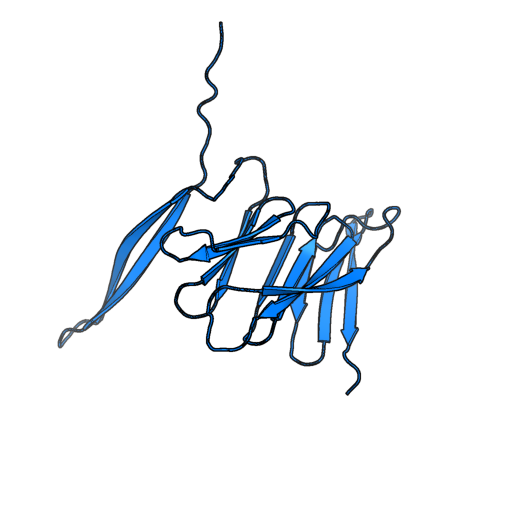 120 SER A CA 1
ATOM 953 C C . SER A 1 120 ? 6.303 -12.404 -2.700 1.00 95.62 120 SER A C 1
ATOM 955 O O . SER A 1 120 ? 6.623 -13.578 -2.480 1.00 95.62 120 SER A O 1
ATOM 957 N N . ARG A 1 121 ? 5.766 -12.023 -3.864 1.00 94.31 121 ARG A N 1
ATOM 958 C CA . ARG A 1 121 ? 5.493 -12.955 -4.969 1.00 94.31 121 ARG A CA 1
ATOM 959 C C . ARG A 1 121 ? 6.340 -12.680 -6.189 1.00 94.31 121 ARG A C 1
ATOM 961 O O . ARG A 1 121 ? 7.138 -13.524 -6.581 1.00 94.31 121 ARG A O 1
ATOM 968 N N . TYR A 1 122 ? 6.120 -11.537 -6.821 1.00 92.88 122 TYR A N 1
ATOM 969 C CA . TYR A 1 122 ? 6.761 -11.208 -8.084 1.00 92.88 122 TYR A CA 1
ATOM 970 C C . TYR A 1 122 ? 6.872 -9.700 -8.275 1.00 92.88 122 TYR A C 1
ATOM 972 O O . TYR A 1 122 ? 6.221 -8.901 -7.596 1.00 92.88 122 TYR A O 1
ATOM 980 N N . GLN A 1 123 ? 7.730 -9.338 -9.225 1.00 95.06 123 GLN A N 1
ATOM 981 C CA . GLN A 1 123 ? 7.982 -7.970 -9.647 1.00 95.06 123 GLN A CA 1
ATOM 982 C C . GLN A 1 123 ? 7.529 -7.779 -11.090 1.00 95.06 123 GLN A C 1
ATOM 984 O O . GLN A 1 123 ? 7.756 -8.646 -11.936 1.00 95.06 123 GLN A O 1
ATOM 989 N N . LEU A 1 124 ? 6.923 -6.632 -11.371 1.00 93.25 124 LEU A N 1
ATOM 990 C CA . LEU A 1 124 ? 6.528 -6.227 -12.714 1.00 93.25 124 LEU A CA 1
ATOM 991 C C . LEU A 1 124 ? 7.354 -5.005 -13.099 1.00 93.25 124 LEU A C 1
ATOM 993 O O . LEU A 1 124 ? 7.301 -3.979 -12.425 1.00 93.25 124 LEU A O 1
ATOM 997 N N . LEU A 1 125 ? 8.142 -5.124 -14.164 1.00 90.25 125 LEU A N 1
ATOM 998 C CA . LEU A 1 125 ? 8.991 -4.037 -14.646 1.00 90.25 125 LEU A CA 1
ATOM 999 C C . LEU A 1 125 ? 8.233 -3.196 -15.669 1.00 90.25 125 LEU A C 1
ATOM 1001 O O . LEU A 1 125 ? 7.512 -3.731 -16.517 1.00 90.25 125 LEU A O 1
ATOM 1005 N N . GLY A 1 126 ? 8.392 -1.878 -15.583 1.00 78.31 126 GLY A N 1
ATOM 1006 C CA . GLY A 1 126 ? 7.576 -0.938 -16.350 1.00 78.31 126 GLY A CA 1
ATOM 1007 C C . GLY A 1 126 ? 8.330 0.200 -17.017 1.00 78.31 126 GLY A C 1
ATOM 1008 O O . GLY A 1 126 ? 7.707 1.181 -17.417 1.00 78.31 126 GLY A O 1
ATOM 1009 N N . GLY A 1 127 ? 9.646 0.130 -17.180 1.00 77.62 127 GLY A N 1
ATOM 1010 C CA . GLY A 1 127 ? 10.333 1.241 -17.824 1.00 77.62 127 GLY A CA 1
ATOM 1011 C C . GLY A 1 127 ? 11.794 1.011 -18.122 1.00 77.62 127 GLY A C 1
ATOM 1012 O O . GLY A 1 127 ? 12.363 -0.043 -17.857 1.00 77.62 127 GLY A O 1
ATOM 1013 N N . SER A 1 128 ? 12.380 2.056 -18.688 1.00 79.06 128 SER A N 1
ATOM 1014 C CA . SER A 1 128 ? 13.814 2.192 -18.877 1.00 79.06 128 SER A CA 1
ATOM 1015 C C . SER A 1 128 ? 14.281 3.353 -18.021 1.00 79.06 128 SER A C 1
ATOM 1017 O O . SER A 1 128 ? 13.679 4.423 -18.079 1.00 79.06 128 SER A O 1
ATOM 1019 N N . HIS A 1 129 ? 15.386 3.180 -17.295 1.00 78.44 129 HIS A N 1
ATOM 1020 C CA . HIS A 1 129 ? 16.020 4.277 -16.555 1.00 78.44 129 HIS A CA 1
ATOM 1021 C C . HIS A 1 129 ? 16.397 5.458 -17.454 1.00 78.44 129 HIS A C 1
ATOM 1023 O O . HIS A 1 129 ? 16.575 6.565 -16.963 1.00 78.44 129 HIS A O 1
ATOM 1029 N N . ARG A 1 130 ? 16.492 5.239 -18.771 1.00 83.38 130 ARG A N 1
ATOM 1030 C CA . ARG A 1 130 ? 16.743 6.307 -19.733 1.00 83.38 130 ARG A CA 1
ATOM 1031 C C . ARG A 1 130 ? 15.535 7.238 -19.875 1.00 83.38 130 ARG A C 1
ATOM 1033 O O . ARG A 1 130 ? 15.727 8.444 -19.891 1.00 83.38 130 ARG A O 1
ATOM 1040 N N . TRP A 1 131 ? 14.321 6.683 -19.956 1.00 84.31 131 TRP A N 1
ATOM 1041 C CA . TRP A 1 131 ? 13.093 7.392 -20.370 1.00 84.31 131 TRP A CA 1
ATOM 1042 C C . TRP A 1 131 ? 12.018 7.505 -19.291 1.00 84.31 131 TRP A C 1
ATOM 1044 O O . TRP A 1 131 ? 10.978 8.124 -19.511 1.00 84.31 131 TRP A O 1
ATOM 1054 N N . SER A 1 132 ? 12.231 6.898 -18.130 1.00 89.38 132 SER A N 1
ATOM 1055 C CA . SER A 1 132 ? 11.236 6.816 -17.070 1.00 89.38 132 SER A CA 1
ATOM 1056 C C . SER A 1 132 ? 11.857 7.135 -15.718 1.00 89.38 132 SER A C 1
ATOM 1058 O O . SER A 1 132 ? 12.982 6.740 -15.421 1.00 89.38 132 SER A O 1
ATOM 1060 N N . ARG A 1 133 ? 11.088 7.829 -14.883 1.00 91.19 133 ARG A N 1
ATOM 1061 C CA . ARG A 1 133 ? 11.459 8.248 -13.529 1.00 91.19 133 ARG A CA 1
ATOM 1062 C C . ARG A 1 133 ? 10.943 7.310 -12.441 1.00 91.19 133 ARG A C 1
ATOM 1064 O O . ARG A 1 133 ? 11.286 7.507 -11.283 1.00 91.19 133 ARG A O 1
ATOM 1071 N N . GLY A 1 134 ? 10.096 6.344 -12.791 1.00 94.44 134 GLY A N 1
ATOM 1072 C CA . GLY A 1 134 ? 9.425 5.506 -11.803 1.00 94.44 134 GLY A CA 1
ATOM 1073 C C . GLY A 1 134 ? 7.953 5.297 -12.077 1.00 94.44 134 GLY A C 1
ATOM 1074 O O . GLY A 1 134 ? 7.345 6.056 -12.835 1.00 94.44 134 GLY A O 1
ATOM 1075 N N . PHE A 1 135 ? 7.369 4.319 -11.392 1.00 96.56 135 PHE A N 1
ATOM 1076 C CA . PHE A 1 135 ? 5.931 4.320 -11.197 1.00 96.56 135 PHE A CA 1
ATOM 1077 C C . PHE A 1 135 ? 5.553 5.342 -10.121 1.00 96.56 135 PHE A C 1
ATOM 1079 O O . PHE A 1 135 ? 6.237 5.464 -9.105 1.00 96.56 135 PHE A O 1
ATOM 1086 N N . THR A 1 136 ? 4.457 6.065 -10.329 1.00 96.06 136 THR A N 1
ATOM 1087 C CA . THR A 1 136 ? 3.955 7.099 -9.407 1.00 96.06 136 THR A CA 1
ATOM 1088 C C . THR A 1 136 ? 2.598 6.765 -8.805 1.00 96.06 136 THR A C 1
ATOM 1090 O O . THR A 1 136 ? 2.221 7.350 -7.797 1.00 96.06 136 THR A O 1
ATOM 1093 N N . SER A 1 137 ? 1.862 5.835 -9.409 1.00 96.88 137 SER A N 1
ATOM 1094 C CA . SER A 1 137 ? 0.562 5.382 -8.926 1.00 96.88 137 SER A CA 1
ATOM 1095 C C . SER A 1 137 ? 0.302 3.956 -9.387 1.00 96.88 137 SER A C 1
ATOM 1097 O O . SER A 1 137 ? 0.772 3.560 -10.461 1.00 96.88 137 SER A O 1
ATOM 1099 N N . VAL A 1 138 ? -0.456 3.207 -8.591 1.00 97.88 138 VAL A N 1
ATOM 1100 C CA . VAL A 1 138 ? -0.929 1.870 -8.935 1.00 97.88 138 VAL A CA 1
ATOM 1101 C C . VAL A 1 138 ? -2.393 1.703 -8.553 1.00 97.88 138 VAL A C 1
ATOM 1103 O O . VAL A 1 138 ? -2.840 2.155 -7.501 1.00 97.88 138 VAL A O 1
ATOM 1106 N N . ALA A 1 139 ? -3.135 1.025 -9.418 1.00 96.88 139 ALA A N 1
ATOM 1107 C CA . ALA A 1 139 ? -4.453 0.494 -9.127 1.00 96.88 139 ALA A CA 1
ATOM 1108 C C . ALA A 1 139 ? -4.521 -0.953 -9.608 1.00 96.88 139 ALA A C 1
ATOM 1110 O O . ALA A 1 139 ? -3.725 -1.405 -10.434 1.00 96.88 139 ALA A O 1
ATOM 1111 N N . CYS A 1 140 ? -5.453 -1.704 -9.055 1.00 95.19 140 CYS A N 1
ATOM 1112 C CA . CYS A 1 140 ? -5.597 -3.117 -9.329 1.00 95.19 140 CYS A CA 1
ATOM 1113 C C . CYS A 1 140 ? -7.076 -3.485 -9.184 1.00 95.19 140 CYS A C 1
ATOM 1115 O O . CYS A 1 140 ? -7.822 -2.818 -8.467 1.00 95.19 140 CYS A O 1
ATOM 1117 N N . ASP A 1 141 ? -7.505 -4.511 -9.900 1.00 92.44 141 ASP A N 1
ATOM 1118 C CA . ASP A 1 141 ? -8.779 -5.204 -9.698 1.00 92.44 141 ASP A CA 1
ATOM 1119 C C . ASP A 1 141 ? -8.501 -6.707 -9.661 1.00 92.44 141 ASP A C 1
ATOM 1121 O O . ASP A 1 141 ? -7.358 -7.082 -9.463 1.00 92.44 141 ASP A O 1
ATOM 1125 N N . ASN A 1 142 ? -9.477 -7.595 -9.852 1.00 88.50 142 ASN A N 1
ATOM 1126 C CA . ASN A 1 142 ? -9.216 -9.040 -9.798 1.00 88.50 142 ASN A CA 1
ATOM 1127 C C . ASN A 1 142 ? -8.306 -9.549 -10.931 1.00 88.50 142 ASN A C 1
ATOM 1129 O O . ASN A 1 142 ? -7.506 -10.463 -10.711 1.00 88.50 142 ASN A O 1
ATOM 1133 N N . VAL A 1 143 ? -8.389 -8.955 -12.123 1.00 90.75 143 VAL A N 1
ATOM 1134 C CA . VAL A 1 143 ? -7.795 -9.490 -13.361 1.00 90.75 143 VAL A CA 1
ATOM 1135 C C . VAL A 1 143 ? -6.631 -8.658 -13.880 1.00 90.75 143 VAL A C 1
ATOM 1137 O O . VAL A 1 143 ? -5.885 -9.123 -14.738 1.00 90.75 143 VAL A O 1
ATOM 1140 N N . SER A 1 144 ? -6.432 -7.456 -13.352 1.00 93.94 144 SER A N 1
ATOM 1141 C CA . SER A 1 144 ? -5.478 -6.501 -13.883 1.00 93.94 144 SER A CA 1
ATOM 1142 C C . SER A 1 144 ? -4.799 -5.661 -12.808 1.00 93.94 144 SER A C 1
ATOM 1144 O O . SER A 1 144 ? -5.343 -5.381 -11.742 1.00 93.94 144 SER A O 1
ATOM 1146 N N . ILE A 1 145 ? -3.574 -5.251 -13.116 1.00 96.62 145 ILE A N 1
ATOM 1147 C CA . ILE A 1 145 ? -2.814 -4.240 -12.387 1.00 96.62 145 ILE A CA 1
ATOM 1148 C C . ILE A 1 145 ? -2.488 -3.139 -13.383 1.00 96.62 145 ILE A C 1
ATOM 1150 O O . ILE A 1 145 ? -1.903 -3.411 -14.433 1.00 96.62 145 ILE A O 1
ATOM 1154 N N . VAL A 1 146 ? -2.820 -1.899 -13.046 1.00 96.31 146 VAL A N 1
ATOM 1155 C CA . VAL A 1 146 ? -2.492 -0.721 -13.846 1.00 96.31 146 VAL A CA 1
ATOM 1156 C C . VAL A 1 146 ? -1.580 0.216 -13.068 1.00 96.31 146 VAL A C 1
ATOM 1158 O O . VAL A 1 146 ? -1.777 0.449 -11.880 1.00 96.31 146 VAL A O 1
ATOM 1161 N N . GLY A 1 147 ? -0.570 0.766 -13.732 1.00 96.38 147 GLY A N 1
ATOM 1162 C CA . GLY A 1 147 ? 0.377 1.694 -13.126 1.00 96.38 147 GLY A CA 1
ATOM 1163 C C . GLY A 1 147 ? 0.655 2.900 -14.012 1.00 96.38 147 GLY A C 1
ATOM 1164 O O . GLY A 1 147 ? 0.716 2.787 -15.238 1.00 96.38 147 GLY A O 1
ATOM 1165 N N . VAL A 1 148 ? 0.853 4.053 -13.376 1.00 96.00 148 VAL A N 1
ATOM 1166 C CA . VAL A 1 148 ? 1.310 5.284 -14.033 1.00 96.00 148 VAL A CA 1
ATOM 1167 C C . VAL A 1 148 ? 2.828 5.335 -13.951 1.00 96.00 148 VAL A C 1
ATOM 1169 O O . VAL A 1 148 ? 3.378 5.294 -12.853 1.00 96.00 148 VAL A O 1
ATOM 1172 N N . VAL A 1 149 ? 3.503 5.447 -15.092 1.00 94.94 149 VAL A N 1
ATOM 1173 C CA . VAL A 1 149 ? 4.957 5.618 -15.189 1.00 94.94 149 VAL A CA 1
ATOM 1174 C C . VAL A 1 149 ? 5.254 7.053 -15.599 1.00 94.94 149 VAL A C 1
ATOM 1176 O O . VAL A 1 149 ? 4.883 7.473 -16.696 1.00 94.94 149 VAL A O 1
ATOM 1179 N N . ALA A 1 150 ? 5.942 7.801 -14.738 1.00 92.31 150 ALA A N 1
ATOM 1180 C CA . ALA A 1 150 ? 6.378 9.155 -15.061 1.00 92.31 150 ALA A CA 1
ATOM 1181 C C . ALA A 1 150 ? 7.541 9.108 -16.061 1.00 92.31 150 ALA A C 1
ATOM 1183 O O . ALA A 1 150 ? 8.558 8.458 -15.810 1.00 92.31 150 ALA A O 1
ATOM 1184 N N . GLY A 1 151 ? 7.406 9.800 -17.187 1.00 87.00 151 GLY A N 1
ATOM 1185 C CA . GLY A 1 151 ? 8.462 9.993 -18.175 1.00 87.00 151 GLY A CA 1
ATOM 1186 C C . GLY A 1 151 ? 9.427 11.114 -17.790 1.00 87.00 151 GLY A C 1
ATOM 1187 O O . GLY A 1 151 ? 9.161 11.935 -16.907 1.00 87.00 151 GLY A O 1
ATOM 1188 N N . THR A 1 152 ? 10.580 11.148 -18.450 1.00 83.69 152 THR A N 1
ATOM 1189 C CA . THR A 1 152 ? 11.614 12.172 -18.221 1.00 83.69 152 THR A CA 1
ATOM 1190 C C . THR A 1 152 ? 11.254 13.539 -18.803 1.00 83.69 152 THR A C 1
ATOM 1192 O O . THR A 1 152 ? 11.682 14.550 -18.260 1.00 83.69 152 THR A O 1
ATOM 1195 N N . GLU A 1 153 ? 10.425 13.584 -19.848 1.00 84.94 153 GLU A N 1
ATOM 1196 C CA . GLU A 1 153 ? 10.036 14.814 -20.563 1.00 84.94 153 GLU A CA 1
ATOM 1197 C C . GLU A 1 153 ? 8.631 15.314 -20.182 1.00 84.94 153 GLU A C 1
ATOM 1199 O O . GLU A 1 153 ? 7.951 15.975 -20.960 1.00 84.94 153 GLU A O 1
ATOM 1204 N N . GLY A 1 154 ? 8.150 14.961 -18.987 1.00 77.81 154 GLY A N 1
ATOM 1205 C CA . GLY A 1 154 ? 6.835 15.394 -18.494 1.00 77.81 154 GLY A CA 1
ATOM 1206 C C . GLY A 1 154 ? 5.638 14.646 -19.095 1.00 77.81 154 GLY A C 1
ATOM 1207 O O . GLY A 1 154 ? 4.502 14.916 -18.713 1.00 77.81 154 GLY A O 1
ATOM 1208 N N . THR A 1 155 ? 5.866 13.675 -19.980 1.00 85.62 155 THR A N 1
ATOM 1209 C CA . THR A 1 155 ? 4.837 12.729 -20.432 1.00 85.62 155 THR A CA 1
ATOM 1210 C C . THR A 1 155 ? 4.688 11.585 -19.429 1.00 85.62 155 THR A C 1
ATOM 1212 O O . THR A 1 155 ? 5.661 11.170 -18.805 1.00 85.62 155 THR A O 1
ATOM 1215 N N . SER A 1 156 ? 3.475 11.057 -19.256 1.00 89.88 156 SER A N 1
ATOM 1216 C CA . SER A 1 156 ? 3.220 9.870 -18.428 1.00 89.88 156 SER A CA 1
ATOM 1217 C C . SER A 1 156 ? 2.679 8.739 -19.290 1.00 89.88 156 SER A C 1
ATOM 1219 O O . SER A 1 156 ? 1.891 8.973 -20.205 1.00 89.88 156 SER A O 1
ATOM 1221 N N . ILE A 1 157 ? 3.087 7.509 -18.986 1.00 90.62 157 ILE A N 1
ATOM 1222 C CA . ILE A 1 157 ? 2.627 6.301 -19.676 1.00 90.62 157 ILE A CA 1
ATOM 1223 C C . ILE A 1 157 ? 1.785 5.476 -18.707 1.00 90.62 157 ILE A C 1
ATOM 1225 O O . ILE A 1 157 ? 2.175 5.268 -17.560 1.00 90.62 157 ILE A O 1
ATOM 1229 N N . LEU A 1 158 ? 0.650 4.969 -19.182 1.00 91.88 158 LEU A N 1
ATOM 1230 C CA . LEU A 1 158 ? -0.142 3.972 -18.468 1.00 91.88 158 LEU A CA 1
ATOM 1231 C C . LEU A 1 158 ? 0.303 2.575 -18.891 1.00 91.88 158 LEU A C 1
ATOM 1233 O O . LEU A 1 158 ? 0.407 2.280 -20.082 1.00 91.88 158 LEU A O 1
ATOM 1237 N N . ARG A 1 159 ? 0.559 1.708 -17.914 1.00 92.94 159 ARG A N 1
ATOM 1238 C CA . ARG A 1 159 ? 0.853 0.291 -18.146 1.00 92.94 159 ARG A CA 1
ATOM 1239 C C . ARG A 1 159 ? -0.192 -0.571 -17.481 1.00 92.94 159 ARG A C 1
ATOM 1241 O O . ARG A 1 159 ? -0.517 -0.327 -16.328 1.00 92.94 159 ARG A O 1
ATOM 1248 N N . ALA A 1 160 ? -0.655 -1.587 -18.195 1.00 94.06 160 ALA A N 1
ATOM 1249 C CA . ALA A 1 160 ? -1.564 -2.597 -17.684 1.00 94.06 160 ALA A CA 1
ATOM 1250 C C . ALA A 1 160 ? -0.909 -3.979 -17.774 1.00 94.06 160 ALA A C 1
ATOM 1252 O O . ALA A 1 160 ? -0.277 -4.314 -18.776 1.00 94.06 160 ALA A O 1
ATOM 1253 N N . TYR A 1 161 ? -1.087 -4.774 -16.728 1.00 93.19 161 TYR A N 1
ATOM 1254 C CA . TYR A 1 161 ? -0.714 -6.179 -16.647 1.00 93.19 161 TYR A CA 1
ATOM 1255 C C . TYR A 1 161 ? -1.995 -6.960 -16.389 1.00 93.19 161 TYR A C 1
ATOM 1257 O O . TYR A 1 161 ? -2.744 -6.595 -15.489 1.00 93.19 161 TYR A O 1
ATOM 1265 N N . CYS A 1 162 ? -2.255 -8.002 -17.173 1.00 91.19 162 CYS A N 1
ATOM 1266 C CA . CYS A 1 162 ? -3.458 -8.821 -17.054 1.00 91.19 162 CYS A CA 1
ATOM 1267 C C . CYS A 1 162 ? -3.071 -10.245 -16.648 1.00 91.19 162 CYS A C 1
ATOM 1269 O O . CYS A 1 162 ? -2.084 -10.787 -17.153 1.00 91.19 162 CYS A O 1
ATOM 1271 N N . PHE A 1 163 ? -3.838 -10.845 -15.745 1.00 82.50 163 PHE A N 1
ATOM 1272 C CA . PHE A 1 163 ? -3.755 -12.268 -15.443 1.00 82.50 163 PHE A CA 1
ATOM 1273 C C . PHE A 1 163 ? -4.554 -13.016 -16.512 1.00 82.50 163 PHE A C 1
ATOM 1275 O O . PHE A 1 163 ? -5.710 -12.680 -16.758 1.00 82.50 163 PHE A O 1
ATOM 1282 N N . SER A 1 164 ? -3.943 -13.996 -17.180 1.00 75.19 164 SER A N 1
ATOM 1283 C CA . SER A 1 164 ? -4.667 -14.847 -18.130 1.00 75.19 164 SER A CA 1
ATOM 1284 C C . SER A 1 164 ? -5.823 -15.541 -17.405 1.00 75.19 164 SER A C 1
ATOM 1286 O O . SER A 1 164 ? -5.572 -16.250 -16.426 1.00 75.19 164 SER A O 1
ATOM 1288 N N . LEU A 1 165 ? -7.047 -15.290 -17.876 1.00 55.06 165 LEU A N 1
ATOM 1289 C CA . LEU A 1 165 ? -8.277 -15.972 -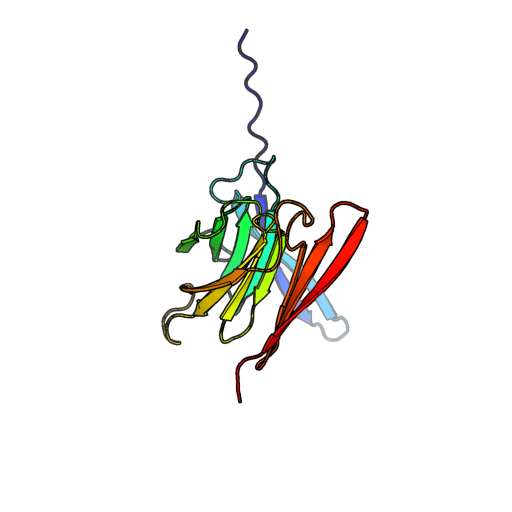17.465 1.00 55.06 165 LEU A CA 1
ATOM 1290 C C . LEU A 1 165 ? -8.314 -17.411 -17.984 1.00 55.06 165 LEU A C 1
ATOM 1292 O O . LEU A 1 165 ? -7.867 -17.623 -19.135 1.00 55.06 165 LEU A O 1
#

Organism: Sphenodon punctatus (NCBI:txid8508)

Secondary structure (DSSP, 8-state):
----------EEEEEEEEEEE-SS-EEEEEEEEEEEEPTT--TTS-EEEEEETTTEEEEEETTEEEEEETTS-EEEEE---SS-EEEEEE-SSEEEEEETTSEEEEEEE--TTSSS-EEEEEEEE---TTTEEEEEEEEE-SSEEEEEEEETTS-EEEEEEE---

Radius of gyration: 18.83 Å; chains: 1; bounding box: 63×41×42 Å